Protein AF-A0A2K3JXU8-F1 (afdb_monomer)

Structure (mmCIF, N/CA/C/O backbone):
data_AF-A0A2K3JXU8-F1
#
_entry.id   AF-A0A2K3JXU8-F1
#
loop_
_atom_site.group_PDB
_atom_site.id
_atom_site.type_symbol
_atom_site.label_atom_id
_atom_site.label_alt_id
_atom_site.label_comp_id
_atom_site.label_asym_id
_atom_site.label_entity_id
_atom_site.label_seq_id
_atom_site.pdbx_PDB_ins_code
_atom_site.Cartn_x
_atom_site.Cartn_y
_atom_site.Cartn_z
_atom_site.occupancy
_atom_site.B_iso_or_equiv
_atom_site.auth_seq_id
_atom_site.auth_comp_id
_atom_site.auth_asym_id
_atom_site.auth_atom_id
_atom_site.pdbx_PDB_model_num
ATOM 1 N N . MET A 1 1 ? -10.829 7.866 -16.613 1.00 57.81 1 MET A N 1
ATOM 2 C CA . MET A 1 1 ? -10.690 6.817 -15.576 1.00 57.81 1 MET A CA 1
ATOM 3 C C . MET A 1 1 ? -9.271 6.879 -15.040 1.00 57.81 1 MET A C 1
ATOM 5 O O . MET A 1 1 ? -8.360 6.989 -15.854 1.00 57.81 1 MET A O 1
ATOM 9 N N . ASN A 1 2 ? -9.092 6.867 -13.718 1.00 87.44 2 ASN A N 1
ATOM 10 C CA . ASN A 1 2 ? -7.773 6.860 -13.080 1.00 87.44 2 ASN A CA 1
ATOM 11 C C . ASN A 1 2 ? -6.933 5.676 -13.632 1.00 87.44 2 ASN A C 1
ATOM 13 O O . ASN A 1 2 ? -7.476 4.566 -13.703 1.00 87.44 2 ASN A O 1
ATOM 17 N N . PRO A 1 3 ? -5.661 5.874 -14.050 1.00 92.75 3 PRO A N 1
ATOM 18 C CA . PRO A 1 3 ? -4.796 4.795 -14.534 1.00 92.75 3 PRO A CA 1
ATOM 19 C C . PRO A 1 3 ? -4.745 3.590 -13.588 1.00 92.75 3 PRO A C 1
ATOM 21 O O . PRO A 1 3 ? -4.862 2.456 -14.043 1.00 92.75 3 PRO A O 1
ATOM 24 N N . PHE A 1 4 ? -4.684 3.816 -12.276 1.00 93.75 4 PHE A N 1
ATOM 25 C CA . PHE A 1 4 ? -4.655 2.739 -11.286 1.00 93.75 4 PHE A CA 1
ATOM 26 C C . PHE A 1 4 ? -5.930 1.886 -11.316 1.00 93.75 4 PHE A C 1
ATOM 28 O O . PHE A 1 4 ? -5.869 0.663 -11.419 1.00 93.75 4 PHE A O 1
ATOM 35 N N . GLN A 1 5 ? -7.105 2.516 -11.364 1.00 93.06 5 GLN A N 1
ATOM 36 C CA . GLN A 1 5 ? -8.375 1.792 -11.505 1.00 93.06 5 GLN A CA 1
ATOM 37 C C . GLN A 1 5 ? -8.466 1.028 -12.836 1.00 93.06 5 GLN A C 1
ATOM 39 O O . GLN A 1 5 ? -9.063 -0.046 -12.898 1.00 93.06 5 GLN A O 1
ATOM 44 N N . ALA A 1 6 ? -7.904 1.577 -13.918 1.00 93.94 6 ALA A N 1
ATOM 45 C CA . ALA A 1 6 ? -7.849 0.902 -15.215 1.00 93.94 6 ALA A CA 1
ATOM 46 C C . ALA A 1 6 ? -6.955 -0.337 -15.194 1.00 93.94 6 ALA A C 1
ATOM 48 O O . ALA A 1 6 ? -7.330 -1.355 -15.775 1.00 93.94 6 ALA A O 1
ATOM 49 N N . MET A 1 7 ? -5.827 -0.261 -14.489 1.00 95.44 7 MET A N 1
ATOM 50 C CA . MET A 1 7 ? -4.961 -1.402 -14.225 1.00 95.44 7 MET A CA 1
ATOM 51 C C . MET A 1 7 ? -5.706 -2.481 -13.427 1.00 95.44 7 MET A C 1
ATOM 53 O O . MET A 1 7 ? -5.826 -3.607 -13.908 1.00 95.44 7 MET A O 1
ATOM 57 N N . MET A 1 8 ? -6.292 -2.125 -12.277 1.00 94.69 8 MET A N 1
ATOM 58 C CA . MET A 1 8 ? -6.988 -3.072 -11.392 1.00 94.69 8 MET A CA 1
ATOM 59 C C . MET A 1 8 ? -8.129 -3.815 -12.098 1.00 94.69 8 MET A C 1
ATOM 61 O O . MET A 1 8 ? -8.210 -5.038 -12.038 1.00 94.69 8 MET A O 1
ATOM 65 N N . LYS A 1 9 ? -8.971 -3.111 -12.871 1.00 92.38 9 LYS A N 1
ATOM 66 C CA . LYS A 1 9 ? -10.097 -3.739 -13.594 1.00 92.38 9 LYS A CA 1
ATOM 67 C C . LYS A 1 9 ? -9.679 -4.766 -14.651 1.00 92.38 9 LYS A C 1
ATOM 69 O O . LYS A 1 9 ? -10.523 -5.557 -15.078 1.00 92.38 9 LYS A O 1
ATOM 74 N N . GLY A 1 10 ? -8.442 -4.710 -15.144 1.00 93.38 10 GLY A N 1
ATOM 75 C CA . GLY A 1 10 ? -7.928 -5.677 -16.114 1.00 93.38 10 GLY A CA 1
ATOM 76 C C . GLY A 1 10 ? -6.991 -6.728 -15.520 1.00 93.38 10 GLY A C 1
ATOM 77 O O . GLY A 1 10 ? -6.706 -7.700 -16.214 1.00 93.38 10 GLY A O 1
ATOM 78 N N . MET A 1 11 ? -6.557 -6.575 -14.263 1.00 90.00 11 MET A N 1
ATOM 79 C CA . MET A 1 11 ? -5.633 -7.498 -13.593 1.00 90.00 11 MET A CA 1
ATOM 80 C C . MET A 1 11 ? -6.189 -8.924 -13.502 1.00 90.00 11 MET A C 1
ATOM 82 O O . MET A 1 11 ? -5.488 -9.867 -13.846 1.00 90.00 11 MET A O 1
ATOM 86 N N . LEU A 1 12 ? -7.461 -9.071 -13.115 1.00 88.06 12 LEU A N 1
ATOM 87 C CA . LEU A 1 12 ? -8.161 -10.363 -13.032 1.00 88.06 12 LEU A CA 1
ATOM 88 C C . LEU A 1 12 ? -9.092 -10.612 -14.232 1.00 88.06 12 LEU A C 1
ATOM 90 O O . LEU A 1 12 ? -10.062 -11.361 -14.142 1.00 88.06 12 LEU A O 1
ATOM 94 N N . SER A 1 13 ? -8.854 -9.931 -15.356 1.00 93.94 13 SER A N 1
ATOM 95 C CA . SER A 1 13 ? -9.657 -10.127 -16.567 1.00 93.94 13 SER A CA 1
ATOM 96 C C . SER A 1 13 ? -9.098 -11.243 -17.446 1.00 93.94 13 SER A C 1
ATOM 98 O O . SER A 1 13 ? -7.931 -11.608 -17.332 1.00 93.94 13 SER A O 1
ATOM 100 N N . VAL A 1 14 ? -9.925 -11.759 -18.361 1.00 94.31 14 VAL A N 1
ATOM 101 C CA . VAL A 1 14 ? -9.479 -12.741 -19.359 1.00 94.31 14 VAL A CA 1
ATOM 102 C C . VAL A 1 14 ? -8.297 -12.151 -20.150 1.00 94.31 14 VAL A C 1
ATOM 104 O O . VAL A 1 14 ? -8.439 -11.038 -20.674 1.00 94.31 14 VAL A O 1
ATOM 107 N N . PRO A 1 15 ? -7.152 -12.855 -20.257 1.00 93.56 15 PRO A N 1
ATOM 108 C CA . PRO A 1 15 ? -5.898 -12.308 -20.782 1.00 93.56 15 PRO A CA 1
ATOM 109 C C . PRO A 1 15 ? -5.879 -12.222 -22.319 1.00 93.56 15 PRO A C 1
ATOM 111 O O . PRO A 1 15 ? -5.011 -12.772 -22.989 1.00 93.56 15 PRO A O 1
ATOM 114 N N . ILE A 1 16 ? -6.858 -11.526 -22.902 1.00 95.44 16 ILE A N 1
ATOM 115 C CA . ILE A 1 16 ? -6.989 -11.328 -24.350 1.00 95.44 16 ILE A CA 1
ATOM 116 C C . ILE A 1 16 ? -6.540 -9.909 -24.699 1.00 95.44 16 ILE A C 1
ATOM 118 O O . ILE A 1 16 ? -7.224 -8.923 -24.400 1.00 95.44 16 ILE A O 1
ATOM 122 N N . ASN A 1 17 ? -5.389 -9.795 -25.363 1.00 95.44 17 ASN A N 1
ATOM 123 C CA . ASN A 1 17 ? -4.782 -8.520 -25.748 1.00 95.44 17 ASN A CA 1
ATOM 124 C C . ASN A 1 17 ? -5.259 -8.022 -27.123 1.00 95.44 17 ASN A C 1
ATOM 126 O O . ASN A 1 17 ? -4.473 -7.896 -28.057 1.00 95.44 17 ASN A O 1
ATOM 130 N N . ILE A 1 18 ? -6.550 -7.720 -27.244 1.00 95.62 18 ILE A N 1
ATOM 131 C CA . ILE A 1 18 ? -7.115 -7.061 -28.431 1.00 95.62 18 ILE A CA 1
ATOM 132 C C . ILE A 1 18 ? -7.626 -5.665 -28.062 1.00 95.62 18 ILE A C 1
ATOM 134 O O . ILE A 1 18 ? -7.937 -5.413 -26.890 1.00 95.62 18 ILE A O 1
ATOM 138 N N . PRO A 1 19 ? -7.716 -4.732 -29.028 1.00 91.25 19 PRO A N 1
ATOM 139 C CA . PRO A 1 19 ? -8.308 -3.425 -28.785 1.00 91.25 19 PRO A CA 1
ATOM 140 C C . PRO A 1 19 ? -9.658 -3.559 -28.063 1.00 91.25 19 PRO A C 1
ATOM 142 O O . PRO A 1 19 ? -10.418 -4.490 -28.308 1.00 91.25 19 PRO A O 1
ATOM 145 N N . PHE A 1 20 ? -9.943 -2.634 -27.144 1.00 89.94 20 PHE A N 1
ATOM 146 C CA . PHE A 1 20 ? -11.190 -2.562 -26.362 1.00 89.94 20 PHE A CA 1
ATOM 147 C C . PHE A 1 20 ? -11.380 -3.588 -25.225 1.00 89.94 20 PHE A C 1
ATOM 149 O O . PHE A 1 20 ? -12.326 -3.425 -24.444 1.00 89.94 20 PHE A O 1
ATOM 156 N N . THR A 1 21 ? -10.497 -4.574 -25.026 1.00 95.06 21 THR A N 1
ATOM 157 C CA . THR A 1 21 ? -10.595 -5.447 -23.838 1.00 95.06 21 THR A CA 1
ATOM 158 C C . THR A 1 21 ? -10.156 -4.738 -22.561 1.00 95.06 21 THR A C 1
ATOM 160 O O . THR A 1 21 ? -9.430 -3.738 -22.574 1.00 95.06 21 THR A O 1
ATOM 163 N N . ARG A 1 22 ? -10.613 -5.257 -21.411 1.00 94.38 22 ARG A N 1
ATOM 164 C CA . ARG A 1 22 ? -10.130 -4.804 -20.097 1.00 94.38 22 ARG A CA 1
ATOM 165 C C . ARG A 1 22 ? -8.630 -5.066 -19.950 1.00 94.38 22 ARG A C 1
ATOM 167 O O . ARG A 1 22 ? -7.937 -4.162 -19.500 1.00 94.38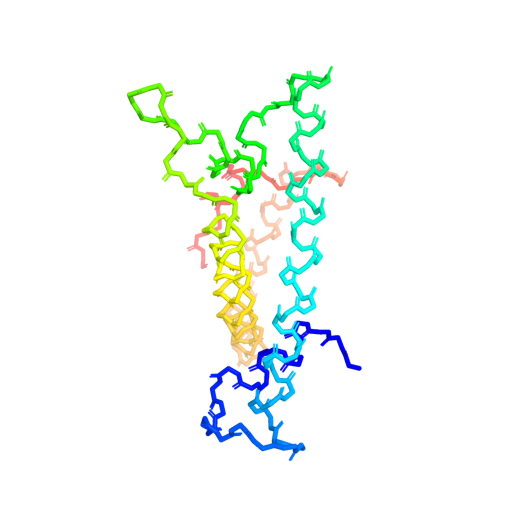 22 ARG A O 1
ATOM 174 N N . TYR A 1 23 ? -8.148 -6.211 -20.433 1.00 96.25 23 TYR A N 1
ATOM 175 C CA . TYR A 1 23 ? -6.733 -6.576 -20.424 1.00 96.25 23 TYR A CA 1
ATOM 176 C C . TYR A 1 23 ? -5.857 -5.626 -21.263 1.00 96.25 23 TYR A C 1
ATOM 178 O O . TYR A 1 23 ? -4.859 -5.107 -20.776 1.00 96.25 23 TYR A O 1
ATOM 186 N N . ASN A 1 24 ? -6.249 -5.277 -22.497 1.00 96.25 24 ASN A N 1
ATOM 187 C CA . ASN A 1 24 ? -5.478 -4.309 -23.292 1.00 96.25 24 ASN A CA 1
ATOM 188 C C . ASN A 1 24 ? -5.428 -2.923 -22.626 1.00 96.25 24 ASN A C 1
ATOM 190 O O . ASN A 1 24 ? -4.392 -2.253 -22.624 1.00 96.25 24 ASN A O 1
ATOM 194 N N . ARG A 1 25 ? -6.551 -2.482 -22.043 1.00 95.31 25 ARG A N 1
ATOM 195 C CA . ARG A 1 25 ? -6.608 -1.213 -21.307 1.00 95.31 25 ARG A CA 1
ATOM 196 C C . ARG A 1 25 ? -5.752 -1.237 -20.043 1.00 95.31 25 ARG A C 1
ATOM 198 O O . ARG A 1 25 ? -5.117 -0.220 -19.769 1.00 95.31 25 ARG A O 1
ATOM 205 N N . SER A 1 26 ? -5.714 -2.347 -19.302 1.00 96.06 26 SER A N 1
ATOM 206 C CA . SER A 1 26 ? -4.870 -2.451 -18.109 1.00 96.06 26 SER A CA 1
ATOM 207 C C . SER A 1 26 ? -3.397 -2.418 -18.468 1.00 96.06 26 SER A C 1
ATOM 209 O O . SER A 1 26 ? -2.685 -1.652 -17.840 1.00 96.06 26 SER A O 1
ATOM 211 N N . LEU A 1 27 ? -2.949 -3.107 -19.524 1.00 96.00 27 LEU A N 1
ATOM 212 C CA . LEU A 1 27 ? -1.550 -3.038 -19.971 1.00 96.00 27 LEU A CA 1
ATOM 213 C C . LEU A 1 27 ? -1.110 -1.599 -20.288 1.00 96.00 27 LEU A C 1
ATOM 215 O O . LEU A 1 27 ? -0.063 -1.142 -19.829 1.00 96.00 27 LEU A O 1
ATOM 219 N N . LYS A 1 28 ? -1.943 -0.841 -21.015 1.00 96.00 28 LYS A N 1
ATOM 220 C CA . LYS A 1 28 ? -1.681 0.583 -21.298 1.00 96.00 28 LYS A CA 1
ATOM 221 C C . LYS A 1 28 ? -1.655 1.431 -20.026 1.00 96.00 28 LYS A C 1
ATOM 223 O O . LYS A 1 28 ? -0.892 2.390 -19.943 1.00 96.00 28 LYS A O 1
ATOM 228 N N . ALA A 1 29 ? -2.503 1.114 -19.053 1.00 96.56 29 ALA A N 1
ATOM 229 C CA . ALA A 1 29 ? -2.542 1.818 -17.780 1.00 96.56 29 ALA A CA 1
ATOM 230 C C . ALA A 1 29 ? -1.331 1.486 -16.895 1.00 96.56 29 ALA A C 1
ATOM 232 O O . ALA A 1 29 ? -0.748 2.399 -16.319 1.00 96.56 29 ALA A O 1
ATOM 233 N N . THR A 1 30 ? -0.903 0.222 -16.858 1.00 96.06 30 THR A N 1
ATOM 234 C CA . THR A 1 30 ? 0.320 -0.228 -16.184 1.00 96.06 30 THR A CA 1
ATOM 235 C C . THR A 1 30 ? 1.535 0.509 -16.728 1.00 96.06 30 THR A C 1
ATOM 237 O O . THR A 1 30 ? 2.292 1.058 -15.938 1.00 96.06 30 THR A O 1
ATOM 240 N N . ALA A 1 31 ? 1.673 0.632 -18.053 1.00 96.62 31 ALA A N 1
ATOM 241 C CA . ALA A 1 31 ? 2.772 1.391 -18.653 1.00 96.62 31 ALA A CA 1
ATOM 242 C C . ALA A 1 31 ? 2.788 2.865 -18.197 1.00 96.62 31 ALA A C 1
ATOM 244 O O . ALA A 1 31 ? 3.841 3.413 -17.883 1.00 96.62 31 ALA A O 1
ATOM 245 N N . LYS A 1 32 ? 1.614 3.507 -18.093 1.00 96.94 32 LYS A N 1
ATOM 246 C CA . LYS A 1 32 ? 1.509 4.880 -17.567 1.00 96.94 32 LYS A CA 1
ATOM 247 C C . LYS A 1 32 ? 1.932 4.971 -16.099 1.00 96.94 32 LYS A C 1
ATOM 249 O O . LYS A 1 32 ? 2.687 5.870 -15.753 1.00 96.94 32 LYS A O 1
ATOM 254 N N . ILE A 1 33 ? 1.478 4.042 -15.258 1.00 96.81 33 ILE A N 1
ATOM 255 C CA . ILE A 1 33 ? 1.835 3.995 -13.830 1.00 96.81 33 ILE A CA 1
ATOM 256 C C . ILE A 1 33 ? 3.338 3.765 -13.656 1.00 96.81 33 ILE A C 1
ATOM 258 O O . ILE A 1 33 ? 3.964 4.432 -12.841 1.00 96.81 33 ILE A O 1
ATOM 262 N N . GLN A 1 34 ? 3.930 2.866 -14.444 1.00 96.94 34 GLN A N 1
ATOM 263 C CA . GLN A 1 34 ? 5.368 2.600 -14.413 1.00 96.94 34 GLN A CA 1
ATOM 264 C C . GLN A 1 34 ? 6.185 3.842 -14.781 1.00 96.94 34 GLN A C 1
ATOM 266 O O . GLN A 1 34 ? 7.183 4.114 -14.122 1.00 96.94 34 GLN A O 1
ATOM 271 N N . ASN A 1 35 ? 5.745 4.629 -15.768 1.00 97.12 35 ASN A N 1
ATOM 272 C CA . ASN A 1 35 ? 6.405 5.892 -16.111 1.00 97.12 35 ASN A CA 1
ATOM 273 C C . ASN A 1 35 ? 6.312 6.918 -14.973 1.00 97.12 35 ASN A C 1
ATOM 275 O O . ASN A 1 35 ? 7.321 7.517 -14.619 1.00 97.12 35 ASN A O 1
ATOM 279 N N . MET A 1 36 ? 5.140 7.061 -14.344 1.00 96.31 36 MET A N 1
ATOM 280 C CA . MET A 1 36 ? 4.975 7.949 -13.183 1.00 96.31 36 MET A CA 1
ATOM 281 C C . MET A 1 36 ? 5.867 7.519 -12.010 1.00 96.31 36 MET A C 1
ATOM 283 O O . MET A 1 36 ? 6.525 8.343 -11.385 1.00 96.31 36 MET A O 1
ATOM 287 N N . LEU A 1 37 ? 5.931 6.216 -11.718 1.00 96.62 37 LEU A N 1
ATOM 288 C CA . LEU A 1 37 ? 6.806 5.689 -10.670 1.00 96.62 37 LEU A CA 1
ATOM 289 C C . LE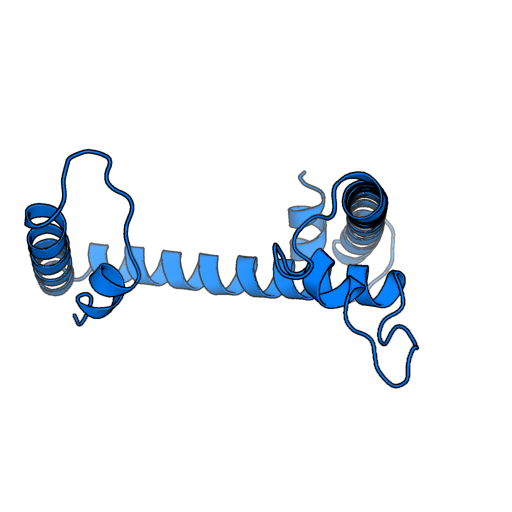U A 1 37 ? 8.283 5.880 -11.008 1.00 96.62 37 LEU A C 1
ATOM 291 O O . LEU A 1 37 ? 9.068 6.161 -10.110 1.00 96.62 37 LEU A O 1
ATOM 295 N N . LYS A 1 38 ? 8.666 5.775 -12.282 1.00 96.81 38 LYS A N 1
ATOM 296 C CA . LYS A 1 38 ? 10.033 6.059 -12.723 1.00 96.81 38 LYS A CA 1
ATOM 297 C C . LYS A 1 38 ? 10.433 7.504 -12.421 1.00 96.81 38 LYS A C 1
ATOM 299 O O . LYS A 1 38 ? 11.525 7.734 -11.912 1.00 96.81 38 LYS A O 1
ATOM 304 N N . GLU A 1 39 ? 9.546 8.461 -12.688 1.00 96.69 39 GLU A N 1
ATOM 305 C CA . GLU A 1 39 ? 9.766 9.872 -12.347 1.00 96.69 39 GLU A CA 1
ATOM 306 C C . GLU A 1 39 ? 9.929 10.064 -10.832 1.00 96.69 39 GLU A C 1
ATOM 308 O O . GLU A 1 39 ? 10.869 10.728 -10.401 1.00 96.69 39 GLU A O 1
ATOM 313 N N . ILE A 1 40 ? 9.089 9.411 -10.020 1.00 94.94 40 ILE A N 1
ATOM 314 C CA . ILE A 1 40 ? 9.173 9.460 -8.550 1.00 94.94 40 ILE A CA 1
ATOM 315 C C . ILE A 1 40 ? 10.488 8.854 -8.042 1.00 94.94 40 ILE A C 1
ATOM 317 O O . ILE A 1 40 ? 11.150 9.437 -7.186 1.00 94.94 40 ILE A O 1
ATOM 321 N N . VAL A 1 41 ? 10.889 7.693 -8.568 1.00 93.94 41 VAL A N 1
ATOM 322 C CA . VAL A 1 41 ? 12.163 7.046 -8.216 1.00 93.94 41 VAL A CA 1
ATOM 323 C C . VAL A 1 41 ? 13.331 7.972 -8.547 1.00 93.94 41 VAL A C 1
ATOM 325 O O . VAL A 1 41 ? 14.231 8.135 -7.728 1.00 93.94 41 VAL A O 1
ATOM 328 N N . HIS A 1 42 ? 13.310 8.615 -9.716 1.00 93.94 42 HIS A N 1
ATOM 329 C CA . HIS A 1 42 ? 14.353 9.556 -10.110 1.00 93.94 42 HIS A CA 1
ATOM 330 C C . HIS A 1 42 ? 14.412 10.785 -9.192 1.00 93.94 42 HIS A C 1
ATOM 332 O O . HIS A 1 42 ? 15.493 11.147 -8.734 1.00 93.94 42 HIS A O 1
ATOM 338 N N . GLN A 1 43 ? 13.265 11.390 -8.871 1.00 91.94 43 GLN A N 1
ATOM 339 C CA . GLN A 1 43 ? 13.190 12.522 -7.940 1.00 91.94 43 GLN A CA 1
ATOM 340 C C . GLN A 1 43 ? 13.775 12.160 -6.571 1.00 91.94 43 GLN A C 1
ATOM 342 O O . GLN A 1 43 ? 14.628 12.881 -6.059 1.00 91.94 43 GLN A O 1
ATOM 347 N N . LYS A 1 44 ? 13.404 10.995 -6.028 1.00 90.06 44 LYS A N 1
ATOM 348 C CA . LYS A 1 44 ? 13.912 10.512 -4.737 1.00 90.06 44 LYS A CA 1
ATOM 349 C C . LYS A 1 44 ? 15.423 10.296 -4.726 1.00 90.06 44 LYS A C 1
ATOM 351 O O . LYS A 1 44 ? 16.066 10.649 -3.742 1.00 90.06 44 LYS A O 1
ATOM 356 N N . LYS A 1 45 ? 15.995 9.771 -5.815 1.00 87.25 45 LYS A N 1
ATOM 357 C CA . LYS A 1 45 ? 17.455 9.630 -5.968 1.00 87.25 45 LYS A CA 1
ATOM 358 C C . LYS A 1 45 ? 18.152 10.990 -5.884 1.00 87.25 45 LYS A C 1
ATOM 360 O O . LYS A 1 45 ? 19.064 11.169 -5.085 1.00 87.25 45 LYS A O 1
ATOM 365 N N . VAL A 1 46 ? 17.666 11.970 -6.648 1.00 89.88 46 VAL A N 1
ATOM 366 C CA . VAL A 1 46 ? 18.233 13.329 -6.670 1.00 89.88 46 VAL A CA 1
ATOM 367 C C . VAL A 1 46 ? 18.106 14.021 -5.307 1.00 89.88 46 VAL A C 1
ATOM 369 O O . VAL A 1 46 ? 19.020 14.722 -4.879 1.00 89.88 46 VAL A O 1
ATOM 372 N N . GLU A 1 47 ? 16.980 13.847 -4.615 1.00 86.88 47 GLU A N 1
ATOM 373 C CA . GLU A 1 47 ? 16.769 14.404 -3.275 1.00 86.88 47 GLU A CA 1
ATOM 374 C C . GLU A 1 47 ? 17.696 13.774 -2.231 1.00 86.88 47 GLU A C 1
ATOM 376 O O . GLU A 1 47 ? 18.236 14.492 -1.389 1.00 86.88 47 GLU A O 1
ATOM 381 N N . GLN A 1 48 ? 17.925 12.461 -2.300 1.00 83.62 48 GLN A N 1
ATOM 382 C CA . GLN A 1 48 ? 18.861 11.761 -1.417 1.00 83.62 48 GLN A CA 1
ATOM 383 C C . GLN A 1 48 ? 20.298 12.251 -1.604 1.00 83.62 48 GLN A C 1
ATOM 385 O O . GLN A 1 48 ? 20.952 12.574 -0.613 1.00 83.62 48 GLN A O 1
ATOM 390 N N . GLU A 1 49 ? 20.756 12.385 -2.852 1.00 83.50 49 GLU A N 1
ATOM 391 C CA . GLU A 1 49 ? 22.096 12.897 -3.175 1.00 83.50 49 GLU A CA 1
ATOM 392 C C . GLU A 1 49 ? 22.315 14.333 -2.678 1.00 83.50 49 GLU A C 1
ATOM 394 O O . GLU A 1 49 ? 23.407 14.674 -2.226 1.00 83.50 49 GLU A O 1
ATOM 399 N N . LYS A 1 50 ? 21.284 15.186 -2.751 1.00 84.19 50 LYS A N 1
ATOM 400 C CA . LYS A 1 50 ? 21.390 16.609 -2.388 1.00 84.19 50 LYS A CA 1
ATOM 401 C C . LYS A 1 50 ? 21.211 16.886 -0.900 1.00 84.19 50 LYS A C 1
ATOM 403 O O . LYS A 1 50 ? 21.899 17.748 -0.362 1.00 84.19 50 LYS A O 1
ATOM 408 N N . ASN A 1 51 ? 20.266 16.204 -0.257 1.00 79.19 51 ASN A N 1
ATOM 409 C CA . ASN A 1 51 ? 19.766 16.593 1.063 1.00 79.19 51 ASN A CA 1
ATOM 410 C C . ASN A 1 51 ? 20.050 15.554 2.157 1.00 79.19 51 ASN A C 1
ATOM 412 O O . ASN A 1 51 ? 19.642 15.769 3.296 1.00 79.19 51 ASN A O 1
ATOM 416 N N . GLY A 1 52 ? 20.708 14.428 1.841 1.00 71.94 52 GLY A N 1
ATOM 417 C CA . GLY A 1 52 ? 20.992 13.379 2.826 1.00 71.94 52 GLY A CA 1
ATOM 418 C C . GLY A 1 52 ? 19.718 12.793 3.444 1.00 71.94 52 GLY A C 1
ATOM 419 O O . GLY A 1 52 ? 19.643 12.589 4.656 1.00 71.94 52 GLY A O 1
ATOM 420 N N . VAL A 1 53 ? 18.683 12.589 2.623 1.00 73.75 53 VAL A N 1
ATOM 421 C CA . VAL A 1 53 ? 17.370 12.097 3.069 1.00 73.75 53 VAL A CA 1
ATOM 422 C C . VAL A 1 53 ? 17.501 10.708 3.704 1.00 73.75 53 VAL A C 1
ATOM 424 O O . VAL A 1 53 ? 18.284 9.877 3.247 1.00 73.75 53 VAL A O 1
ATOM 427 N N . ASN A 1 54 ? 16.702 10.442 4.745 1.00 78.25 54 ASN A N 1
ATOM 428 C CA . ASN A 1 54 ? 16.684 9.153 5.435 1.00 78.25 54 ASN A CA 1
ATOM 429 C C . ASN A 1 54 ? 16.446 7.999 4.431 1.00 78.25 54 ASN A C 1
ATOM 431 O O . ASN A 1 54 ? 15.382 7.951 3.805 1.00 78.25 54 ASN A O 1
ATOM 435 N N . PRO A 1 55 ? 17.372 7.025 4.322 1.00 77.19 55 PRO A N 1
ATOM 436 C CA . PRO A 1 55 ? 17.268 5.921 3.366 1.00 77.19 55 PRO A CA 1
ATOM 437 C C . PRO A 1 55 ? 16.071 4.994 3.632 1.00 77.19 55 PRO A C 1
ATOM 439 O O . PRO A 1 55 ? 15.739 4.167 2.788 1.00 77.19 55 PRO A O 1
ATOM 442 N N . ARG A 1 56 ? 15.403 5.130 4.786 1.00 81.62 56 ARG A N 1
ATOM 443 C CA . ARG A 1 56 ? 14.242 4.332 5.204 1.00 81.62 56 ARG A CA 1
ATOM 444 C C . ARG A 1 56 ? 12.954 5.141 5.384 1.00 81.62 56 ARG A C 1
ATOM 446 O O . ARG A 1 56 ? 12.084 4.749 6.155 1.00 81.62 56 ARG A O 1
ATOM 453 N N . GLN A 1 57 ? 12.826 6.277 4.698 1.00 87.44 57 GLN A N 1
ATOM 454 C CA . GLN A 1 57 ? 11.630 7.123 4.793 1.00 87.44 57 GLN A CA 1
ATOM 455 C C . GLN A 1 57 ? 10.373 6.472 4.188 1.00 87.44 57 GLN A C 1
ATOM 457 O O . GLN A 1 57 ? 9.270 6.663 4.694 1.00 87.44 57 GLN A O 1
ATOM 462 N N . ASP A 1 58 ? 10.530 5.714 3.104 1.00 91.94 58 ASP A N 1
ATOM 463 C CA . ASP A 1 58 ? 9.443 5.022 2.412 1.00 91.94 58 ASP A CA 1
ATOM 464 C C . ASP A 1 58 ? 9.963 3.787 1.670 1.00 91.94 58 ASP A C 1
ATOM 466 O O . ASP A 1 58 ? 11.170 3.565 1.575 1.00 91.94 58 ASP A O 1
ATOM 470 N N . LEU A 1 59 ? 9.042 2.993 1.115 1.00 93.44 59 LEU A N 1
ATOM 471 C CA . LEU A 1 59 ? 9.366 1.762 0.398 1.00 93.44 59 LEU A CA 1
ATOM 472 C C . LEU A 1 59 ? 10.371 1.979 -0.743 1.00 93.44 59 LEU A C 1
ATOM 474 O O . LEU A 1 59 ? 11.316 1.208 -0.853 1.00 93.44 59 LEU A O 1
ATOM 478 N N . ILE A 1 60 ? 10.189 2.998 -1.590 1.00 93.94 60 ILE A N 1
ATOM 479 C CA . ILE A 1 60 ? 11.081 3.228 -2.739 1.00 93.94 60 ILE A CA 1
ATOM 480 C C . ILE A 1 60 ? 12.490 3.555 -2.243 1.00 93.94 60 ILE A C 1
ATOM 482 O O . ILE A 1 60 ? 13.460 3.009 -2.764 1.00 93.94 60 ILE A O 1
ATOM 486 N N . SER A 1 61 ? 12.593 4.393 -1.212 1.00 91.94 61 SER A N 1
ATOM 487 C CA . SER A 1 61 ? 13.858 4.725 -0.557 1.00 91.94 61 SER A CA 1
ATOM 488 C C . SER A 1 61 ? 14.519 3.478 0.035 1.00 91.94 61 SER A C 1
ATOM 490 O O . SER A 1 61 ? 15.697 3.244 -0.232 1.00 91.94 61 SER A O 1
ATOM 492 N N . CYS A 1 62 ? 13.761 2.636 0.748 1.00 92.00 62 CYS A N 1
ATOM 493 C CA . CYS A 1 62 ? 14.263 1.382 1.313 1.00 92.00 62 CYS A CA 1
ATOM 494 C C . CYS A 1 62 ? 14.809 0.447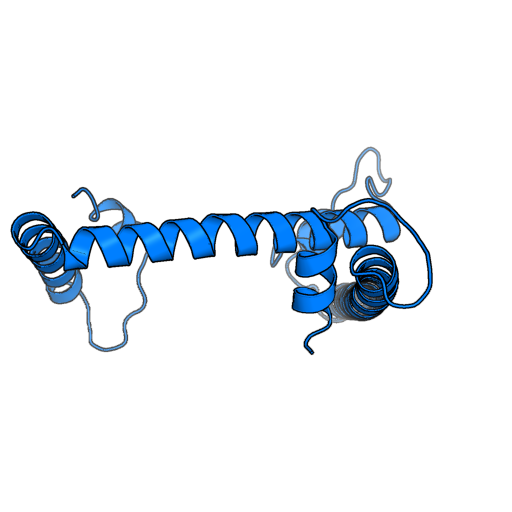 0.227 1.00 92.00 62 CYS A C 1
ATOM 496 O O . CYS A 1 62 ? 15.920 -0.057 0.354 1.00 92.00 62 CYS A O 1
ATOM 498 N N . LEU A 1 63 ? 14.038 0.228 -0.844 1.00 92.81 63 LEU A N 1
ATOM 499 C CA . LEU A 1 63 ? 14.427 -0.662 -1.940 1.00 92.81 63 LEU A CA 1
ATOM 500 C C . LEU A 1 63 ? 15.633 -0.119 -2.717 1.00 92.81 63 LEU A C 1
ATOM 502 O O . LEU A 1 63 ? 16.488 -0.891 -3.137 1.00 92.81 63 LEU A O 1
ATOM 506 N N . HIS A 1 64 ? 15.719 1.200 -2.901 1.00 89.88 64 HIS A N 1
ATOM 507 C CA . HIS A 1 64 ? 16.840 1.829 -3.596 1.00 89.88 64 HIS A CA 1
ATOM 508 C C . HIS A 1 64 ? 18.156 1.707 -2.821 1.00 89.88 64 HIS A C 1
ATOM 510 O O . HIS A 1 64 ? 19.190 1.425 -3.426 1.00 89.88 64 HIS A O 1
ATOM 516 N N . ASN A 1 65 ? 18.103 1.882 -1.498 1.00 89.00 65 ASN A N 1
ATOM 517 C CA . ASN A 1 65 ? 19.264 1.829 -0.608 1.00 89.00 65 ASN A CA 1
ATOM 518 C C . ASN A 1 65 ? 19.637 0.401 -0.172 1.00 89.00 65 ASN A C 1
ATOM 520 O O . ASN A 1 65 ? 20.504 0.223 0.682 1.00 89.00 65 ASN A O 1
ATOM 524 N N . MET A 1 66 ? 18.990 -0.623 -0.735 1.00 89.12 66 MET A N 1
ATOM 525 C CA . MET A 1 66 ? 19.330 -2.014 -0.467 1.00 89.12 66 MET A CA 1
ATOM 526 C C . MET A 1 66 ? 20.602 -2.392 -1.239 1.00 89.12 66 MET A C 1
ATOM 528 O O . MET A 1 66 ? 20.594 -2.503 -2.469 1.00 89.12 66 MET A O 1
ATOM 532 N N . VAL A 1 67 ? 21.699 -2.557 -0.499 1.00 86.69 67 VAL A N 1
ATOM 533 C CA . VAL A 1 67 ? 23.041 -2.860 -1.015 1.00 86.69 67 VAL A CA 1
ATOM 534 C C . VAL A 1 67 ? 23.561 -4.132 -0.349 1.00 86.69 67 VAL A C 1
ATOM 536 O O . VAL A 1 67 ? 23.429 -4.292 0.863 1.00 86.69 67 VAL A O 1
ATOM 539 N N . GLU A 1 68 ? 24.156 -5.018 -1.143 1.00 89.44 68 GLU A N 1
ATOM 540 C CA . GLU A 1 68 ? 24.825 -6.249 -0.713 1.00 89.44 68 GLU A CA 1
ATOM 541 C C . GLU A 1 68 ? 26.163 -6.345 -1.458 1.00 89.44 68 GLU A C 1
ATOM 543 O O . GLU A 1 68 ? 26.211 -6.104 -2.665 1.00 89.44 68 GLU A O 1
ATOM 548 N N . ASP A 1 69 ? 27.260 -6.620 -0.746 1.00 89.31 69 ASP A N 1
ATOM 549 C CA . ASP A 1 69 ? 28.628 -6.654 -1.297 1.00 89.31 69 ASP A CA 1
ATOM 550 C C . ASP A 1 69 ? 28.988 -5.427 -2.166 1.00 89.31 69 ASP A C 1
ATOM 552 O O . ASP A 1 69 ? 29.469 -5.556 -3.296 1.00 89.31 69 ASP A O 1
ATOM 556 N N . ASP A 1 70 ? 28.698 -4.224 -1.654 1.00 81.69 70 ASP A N 1
ATOM 557 C CA . ASP A 1 70 ? 28.880 -2.927 -2.333 1.00 81.69 70 ASP A CA 1
ATOM 558 C C . ASP A 1 70 ? 28.146 -2.792 -3.684 1.00 81.69 70 ASP A C 1
ATOM 560 O O . ASP A 1 70 ? 28.438 -1.903 -4.490 1.00 81.69 70 ASP A O 1
ATOM 564 N N . LYS A 1 71 ? 27.154 -3.653 -3.946 1.00 84.38 71 LYS A N 1
ATOM 565 C CA . LYS A 1 71 ? 26.327 -3.629 -5.155 1.00 84.38 71 LYS A CA 1
ATOM 566 C C . LYS A 1 71 ? 24.865 -3.412 -4.816 1.00 84.38 71 LYS A C 1
ATOM 568 O O . LY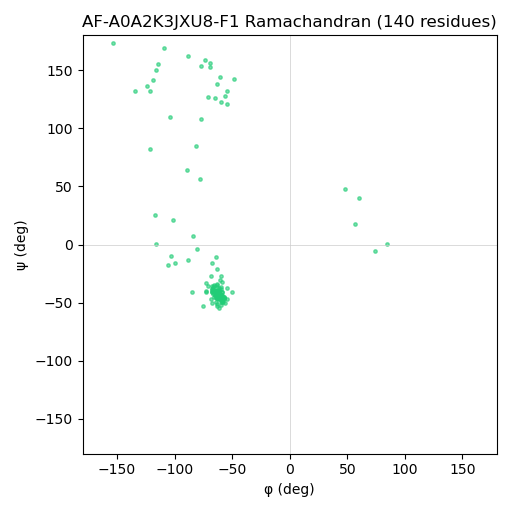S A 1 71 ? 24.327 -3.951 -3.854 1.00 84.38 71 LYS A O 1
ATOM 573 N N . GLN A 1 72 ? 24.198 -2.629 -5.655 1.00 85.44 72 GLN A N 1
ATOM 574 C CA . GLN A 1 72 ? 22.760 -2.443 -5.546 1.00 85.44 72 GLN A CA 1
ATOM 575 C C . GLN A 1 72 ? 22.038 -3.768 -5.817 1.00 85.44 72 GLN A C 1
ATOM 577 O O . GLN A 1 72 ? 22.239 -4.380 -6.865 1.00 85.44 72 GLN A O 1
ATOM 582 N N . VAL A 1 73 ? 21.183 -4.179 -4.878 1.00 91.38 73 VAL A N 1
ATOM 583 C CA . VAL A 1 73 ? 20.475 -5.469 -4.935 1.00 91.38 73 VAL A CA 1
ATOM 584 C C . VAL A 1 73 ? 19.368 -5.461 -5.9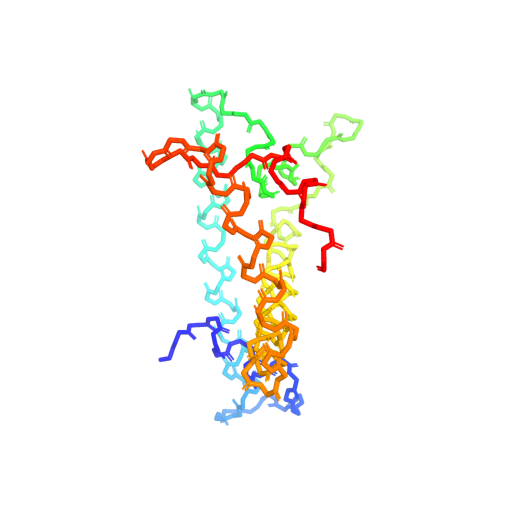89 1.00 91.38 73 VAL A C 1
ATOM 586 O O . VAL A 1 73 ? 19.098 -6.482 -6.614 1.00 91.38 73 VAL A O 1
ATOM 589 N N . LEU A 1 74 ? 18.725 -4.309 -6.200 1.00 93.75 74 LEU A N 1
ATOM 590 C CA . LEU A 1 74 ? 17.554 -4.179 -7.066 1.00 93.75 74 LEU A CA 1
ATOM 591 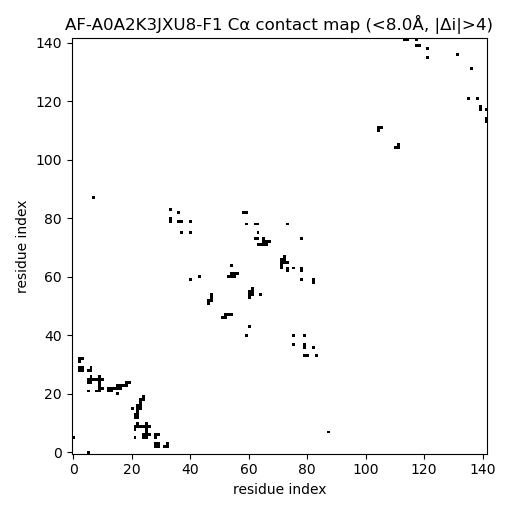C C . LEU A 1 74 ? 17.779 -3.173 -8.189 1.00 93.75 74 LEU A C 1
ATOM 593 O O . LEU A 1 74 ? 18.164 -2.024 -7.972 1.00 93.75 74 LEU A O 1
ATOM 597 N N . THR A 1 75 ? 17.427 -3.575 -9.405 1.00 94.38 75 THR A N 1
ATOM 598 C CA . THR A 1 75 ? 17.360 -2.665 -10.546 1.00 94.38 75 THR A CA 1
ATOM 599 C C . THR A 1 75 ? 16.203 -1.676 -10.390 1.00 94.38 75 THR A C 1
ATOM 601 O O . THR A 1 75 ? 15.183 -1.956 -9.760 1.00 94.38 75 THR A O 1
ATOM 604 N N . GLU A 1 76 ? 16.290 -0.521 -11.055 1.00 93.94 76 GLU A N 1
ATOM 605 C CA . GLU A 1 76 ? 15.191 0.459 -11.077 1.00 93.94 76 GLU A CA 1
ATOM 606 C C . GLU A 1 76 ? 13.860 -0.157 -11.545 1.00 93.94 76 GLU A C 1
ATOM 608 O O . GLU A 1 76 ? 12.798 0.149 -11.003 1.00 93.94 76 GLU A O 1
ATOM 613 N N . LYS A 1 77 ? 13.915 -1.078 -12.514 1.00 95.38 77 LYS A N 1
ATOM 614 C CA . LYS A 1 77 ? 12.738 -1.802 -13.003 1.00 95.38 77 LYS A CA 1
ATOM 615 C C . LYS A 1 77 ? 12.113 -2.670 -11.909 1.00 95.38 77 LYS A C 1
ATOM 617 O O . LYS A 1 77 ? 10.891 -2.687 -11.778 1.00 95.38 77 LYS A O 1
ATOM 622 N N . GLU A 1 78 ? 12.928 -3.372 -11.126 1.00 96.38 78 GLU A N 1
ATOM 623 C CA . GLU A 1 78 ? 12.452 -4.186 -10.003 1.00 96.38 78 GLU A CA 1
ATOM 624 C C . GLU A 1 78 ? 11.880 -3.323 -8.882 1.00 96.38 78 GLU A C 1
ATOM 626 O O . GLU A 1 78 ? 10.836 -3.675 -8.338 1.00 96.38 78 GLU A O 1
ATOM 631 N N . ILE A 1 79 ? 12.480 -2.166 -8.587 1.00 96.19 79 ILE A N 1
ATOM 632 C CA . ILE A 1 79 ? 11.934 -1.201 -7.620 1.00 96.19 79 ILE A CA 1
ATOM 633 C C . ILE A 1 79 ? 10.535 -0.743 -8.057 1.00 96.19 79 ILE A C 1
ATOM 635 O O . ILE A 1 79 ? 9.590 -0.798 -7.271 1.00 96.19 79 ILE A O 1
ATOM 639 N N . ILE A 1 80 ? 10.372 -0.355 -9.327 1.00 97.06 80 ILE A N 1
ATOM 640 C CA . ILE A 1 80 ? 9.075 0.064 -9.881 1.00 97.06 80 ILE A CA 1
ATOM 641 C C . ILE A 1 80 ? 8.054 -1.078 -9.808 1.00 97.06 80 ILE A C 1
ATOM 643 O O . ILE A 1 80 ? 6.912 -0.860 -9.405 1.00 97.06 80 ILE A O 1
ATOM 647 N N . HIS A 1 81 ? 8.439 -2.300 -10.182 1.00 96.06 81 HIS A N 1
ATOM 648 C CA . HIS A 1 81 ? 7.543 -3.457 -10.120 1.00 96.06 81 HIS A CA 1
ATOM 649 C C . HIS A 1 81 ? 7.118 -3.798 -8.687 1.00 96.06 81 HIS A C 1
ATOM 651 O O . HIS A 1 81 ? 5.936 -4.056 -8.461 1.00 96.06 81 HIS A O 1
ATOM 657 N N . ASN A 1 82 ? 8.039 -3.746 -7.721 1.00 96.81 82 ASN A N 1
ATOM 658 C CA . ASN A 1 82 ? 7.723 -3.950 -6.308 1.00 96.81 82 ASN A CA 1
ATOM 659 C C . ASN A 1 82 ? 6.791 -2.856 -5.772 1.00 96.81 82 ASN A C 1
ATOM 661 O O . ASN A 1 82 ? 5.835 -3.163 -5.063 1.00 96.81 82 ASN A O 1
ATOM 665 N N . ALA A 1 83 ? 6.998 -1.595 -6.160 1.00 96.44 83 ALA A N 1
ATOM 666 C CA . ALA A 1 83 ? 6.090 -0.510 -5.795 1.00 96.44 83 ALA A CA 1
ATOM 667 C C . ALA A 1 83 ? 4.668 -0.752 -6.335 1.00 96.44 83 ALA A C 1
ATOM 669 O O . ALA A 1 83 ? 3.701 -0.649 -5.581 1.00 96.44 83 ALA A O 1
ATOM 670 N N . VAL A 1 84 ? 4.527 -1.149 -7.608 1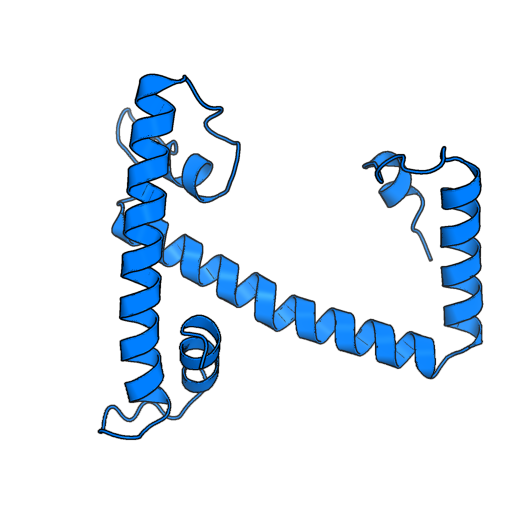.00 95.81 84 VAL A N 1
ATOM 671 C CA . VAL A 1 84 ? 3.219 -1.514 -8.185 1.00 95.81 84 VAL A CA 1
ATOM 672 C C . VAL A 1 84 ? 2.586 -2.684 -7.430 1.00 95.81 84 VAL A C 1
ATOM 674 O O . VAL A 1 84 ? 1.398 -2.626 -7.117 1.00 95.81 84 VAL A O 1
ATOM 677 N N . LEU A 1 85 ? 3.363 -3.725 -7.116 1.00 95.62 85 LEU A N 1
ATOM 678 C CA . LEU A 1 85 ? 2.888 -4.895 -6.377 1.00 95.62 85 LEU A CA 1
ATOM 679 C C . LEU A 1 85 ? 2.317 -4.504 -5.008 1.00 95.62 85 LEU A C 1
ATOM 681 O O . LEU A 1 85 ? 1.193 -4.885 -4.686 1.00 95.62 85 LEU A O 1
ATOM 685 N N . VAL A 1 86 ? 3.052 -3.704 -4.231 1.00 96.31 86 VAL A N 1
ATOM 686 C CA . VAL A 1 86 ? 2.605 -3.250 -2.906 1.00 96.31 86 VAL A CA 1
ATOM 687 C C . VAL A 1 86 ? 1.370 -2.353 -3.008 1.00 96.31 86 VAL A C 1
ATOM 689 O O . VAL A 1 86 ? 0.442 -2.514 -2.218 1.00 96.31 86 VAL A O 1
ATOM 692 N N . MET A 1 87 ? 1.298 -1.459 -4.001 1.00 95.12 87 MET A N 1
ATOM 693 C CA . MET A 1 87 ? 0.108 -0.626 -4.226 1.00 95.12 87 MET A CA 1
ATOM 694 C C . MET A 1 87 ? -1.144 -1.466 -4.501 1.00 95.12 87 MET A C 1
ATOM 696 O O . MET A 1 87 ? -2.208 -1.184 -3.956 1.00 95.12 87 MET A O 1
ATOM 700 N N . VAL A 1 88 ? -1.025 -2.496 -5.342 1.00 93.81 88 VAL A N 1
ATOM 701 C CA . VAL A 1 88 ? -2.120 -3.426 -5.655 1.00 93.81 88 VAL A CA 1
ATOM 702 C C . VAL A 1 88 ? -2.546 -4.182 -4.403 1.00 93.81 88 VAL A C 1
ATOM 704 O O . VAL A 1 88 ? -3.726 -4.171 -4.053 1.00 93.81 88 VAL A O 1
ATOM 707 N N . ALA A 1 89 ? -1.579 -4.806 -3.724 1.00 94.62 89 ALA A N 1
ATOM 708 C CA . ALA A 1 89 ? -1.829 -5.639 -2.557 1.00 94.62 89 ALA A CA 1
ATOM 709 C C . ALA A 1 89 ? -2.486 -4.839 -1.426 1.00 94.62 89 ALA A C 1
ATOM 711 O O . ALA A 1 89 ? -3.493 -5.278 -0.875 1.00 94.62 89 ALA A O 1
ATOM 712 N N . GLY A 1 90 ? -1.962 -3.647 -1.126 1.00 94.69 90 GLY A N 1
ATOM 713 C CA . GLY A 1 90 ? -2.467 -2.787 -0.059 1.00 94.69 90 GLY A CA 1
ATOM 714 C C . GLY A 1 90 ? -3.826 -2.162 -0.369 1.00 94.69 90 GLY A C 1
ATOM 715 O O . GLY A 1 90 ? -4.646 -2.027 0.534 1.00 94.69 90 GLY A O 1
ATOM 716 N N . HIS A 1 91 ? -4.101 -1.808 -1.627 1.00 93.56 91 HIS A N 1
ATOM 717 C CA . HIS A 1 91 ? -5.371 -1.182 -1.991 1.00 93.56 91 HIS A CA 1
ATOM 718 C C . HIS A 1 91 ? -6.530 -2.185 -2.014 1.00 93.56 91 HIS A C 1
ATOM 720 O O . HIS A 1 91 ? -7.569 -1.941 -1.400 1.00 93.56 91 HIS A O 1
ATOM 726 N N . ASP A 1 92 ? -6.391 -3.292 -2.748 1.00 90.12 92 ASP A N 1
ATOM 727 C CA . ASP A 1 92 ? -7.514 -4.202 -3.001 1.00 90.12 92 ASP A CA 1
ATOM 728 C C . ASP A 1 92 ? -7.955 -4.914 -1.717 1.00 90.12 92 ASP A C 1
ATOM 730 O O . ASP A 1 92 ? -9.117 -4.839 -1.328 1.00 90.12 92 ASP A O 1
ATOM 734 N N . THR A 1 93 ? -7.007 -5.502 -0.984 1.00 95.38 93 THR A N 1
ATOM 735 C CA . THR A 1 93 ? -7.313 -6.273 0.230 1.00 95.38 93 THR A CA 1
ATOM 736 C C . THR A 1 93 ? -7.819 -5.391 1.374 1.00 95.38 93 THR A C 1
ATOM 738 O O . THR A 1 93 ? -8.854 -5.697 1.966 1.00 95.38 93 THR A O 1
ATOM 741 N N . SER A 1 94 ? -7.153 -4.264 1.654 1.00 97.44 94 SER A N 1
ATOM 742 C CA . SER A 1 94 ? -7.537 -3.378 2.761 1.00 97.44 94 SER A CA 1
ATOM 743 C C . SER A 1 94 ? -8.880 -2.696 2.511 1.00 97.44 94 SER A C 1
ATOM 745 O O . SER A 1 94 ? -9.682 -2.587 3.433 1.00 97.44 94 SER A O 1
ATOM 747 N N . SER A 1 95 ? -9.166 -2.262 1.274 1.00 95.81 95 SER A N 1
ATOM 748 C CA . SER A 1 95 ? -10.464 -1.644 0.955 1.00 95.81 95 SER A CA 1
ATOM 749 C C . SER A 1 95 ? -11.623 -2.626 1.143 1.00 95.81 95 SER A C 1
ATOM 751 O O . SER A 1 95 ? -12.662 -2.260 1.701 1.00 95.81 95 SER A O 1
ATOM 753 N N . VAL A 1 96 ? -11.427 -3.889 0.753 1.00 96.31 96 VAL A N 1
ATOM 754 C CA . VAL A 1 96 ? -12.386 -4.968 0.997 1.00 96.31 96 VAL A CA 1
ATOM 755 C C . VAL A 1 96 ? -12.543 -5.218 2.498 1.00 96.31 96 VAL A C 1
ATOM 757 O O . VAL A 1 96 ? -13.671 -5.203 2.987 1.00 96.31 96 VAL A O 1
ATOM 760 N N . LEU A 1 97 ? -11.447 -5.373 3.247 1.00 98.25 97 LEU A N 1
ATOM 761 C CA . LEU A 1 97 ? -11.488 -5.582 4.698 1.00 98.25 97 LEU A CA 1
ATOM 762 C C . LEU A 1 97 ? -12.240 -4.456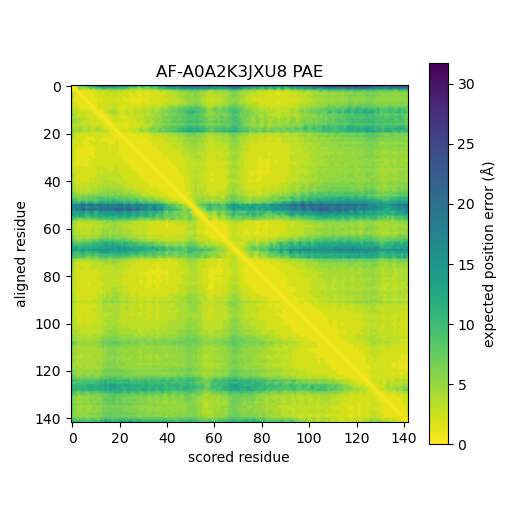 5.421 1.00 98.25 97 LEU A C 1
ATOM 764 O O . LEU A 1 97 ? -13.162 -4.735 6.181 1.00 98.25 97 LEU A O 1
ATOM 768 N N . ILE A 1 98 ? -11.906 -3.193 5.142 1.00 98.31 98 ILE A N 1
ATOM 769 C CA . ILE A 1 98 ? -12.582 -2.024 5.728 1.00 98.31 98 ILE A CA 1
ATOM 770 C C . ILE A 1 98 ? -14.078 -2.040 5.390 1.00 98.31 98 ILE A C 1
ATOM 772 O O . ILE A 1 98 ? -14.908 -1.782 6.258 1.00 98.31 98 ILE A O 1
ATOM 776 N N . THR A 1 99 ? -14.443 -2.401 4.156 1.00 98.38 99 THR A N 1
ATOM 777 C CA . THR A 1 99 ? -15.854 -2.537 3.755 1.00 98.38 99 THR A CA 1
ATOM 778 C C . THR A 1 99 ? -16.577 -3.589 4.599 1.00 98.38 99 THR A C 1
ATOM 780 O O . THR A 1 99 ? -17.700 -3.357 5.047 1.00 98.38 99 THR A O 1
ATOM 783 N N . PHE A 1 100 ? -15.940 -4.737 4.847 1.00 98.19 100 PHE A N 1
ATOM 784 C CA . PHE A 1 100 ? -16.500 -5.783 5.703 1.00 98.19 100 PHE A CA 1
ATOM 785 C C . PHE A 1 100 ? -16.586 -5.362 7.172 1.00 98.19 100 PHE A C 1
ATOM 787 O O . PHE A 1 100 ? -17.602 -5.651 7.798 1.00 98.19 100 PHE A O 1
ATOM 794 N N . ILE A 1 101 ? -15.595 -4.636 7.697 1.00 97.88 101 ILE A N 1
ATOM 795 C CA . ILE A 1 101 ? -15.634 -4.070 9.054 1.00 97.88 101 ILE A CA 1
ATOM 796 C C . ILE A 1 101 ? -16.830 -3.125 9.195 1.00 97.88 101 ILE A C 1
ATOM 798 O O . ILE A 1 101 ? -17.656 -3.316 10.081 1.00 97.88 101 ILE A O 1
ATOM 802 N N . ILE A 1 102 ? -16.985 -2.157 8.286 1.00 98.12 102 ILE A N 1
ATOM 803 C CA . ILE A 1 102 ? -18.112 -1.208 8.316 1.00 98.12 102 ILE A CA 1
ATOM 804 C C . ILE A 1 102 ? -19.446 -1.956 8.243 1.00 98.12 102 ILE A C 1
ATOM 806 O O . ILE A 1 102 ? -20.369 -1.661 8.999 1.00 98.12 102 ILE A O 1
ATOM 810 N N . ARG A 1 103 ? -19.549 -2.953 7.355 1.00 98.25 103 ARG A N 1
ATOM 811 C CA . ARG A 1 103 ? -20.749 -3.785 7.244 1.00 98.25 103 ARG A CA 1
ATOM 812 C C . ARG A 1 103 ? -21.037 -4.545 8.541 1.00 98.25 103 ARG A C 1
ATOM 814 O O . ARG A 1 103 ? -22.201 -4.632 8.914 1.00 98.25 103 ARG A O 1
ATOM 821 N N . LEU A 1 104 ? -20.026 -5.112 9.194 1.00 97.88 104 LEU A N 1
ATOM 822 C CA . LEU A 1 104 ? -20.188 -5.841 10.452 1.00 97.88 104 LEU A CA 1
ATOM 823 C C . LEU A 1 104 ? -20.702 -4.907 11.552 1.00 97.88 104 LEU A C 1
ATOM 825 O O . LEU A 1 104 ? -21.739 -5.186 12.143 1.00 97.88 104 LEU A O 1
ATOM 829 N N . LEU A 1 105 ? -20.044 -3.762 11.751 1.00 97.75 105 LEU A N 1
ATOM 830 C CA . LEU A 1 105 ? -20.433 -2.774 12.763 1.00 97.75 105 LEU A CA 1
ATOM 831 C C . LEU A 1 105 ? -21.855 -2.240 12.531 1.00 97.75 105 LEU A C 1
ATOM 833 O O . LEU A 1 105 ? -22.613 -2.069 13.479 1.00 97.75 105 LEU A O 1
ATOM 837 N N . ALA A 1 106 ? -22.251 -2.032 11.272 1.00 98.00 106 ALA A N 1
ATOM 838 C CA . ALA A 1 106 ? -23.596 -1.570 10.936 1.00 98.00 106 ALA A CA 1
ATOM 839 C C . ALA A 1 106 ? -24.700 -2.609 11.213 1.00 98.00 106 ALA A C 1
ATOM 841 O O . ALA A 1 106 ? -25.845 -2.223 11.433 1.00 98.00 106 ALA A O 1
ATOM 842 N N . ASN A 1 107 ? -24.380 -3.908 11.172 1.00 98.25 107 ASN A N 1
ATOM 843 C CA . ASN A 1 107 ? -25.360 -4.985 11.362 1.00 98.25 107 ASN A CA 1
ATOM 844 C C . ASN A 1 107 ? -25.353 -5.580 12.777 1.00 98.25 107 ASN A C 1
ATOM 846 O O . ASN A 1 107 ? -26.327 -6.228 13.145 1.00 98.25 107 ASN A O 1
ATOM 850 N N . GLU A 1 108 ? -24.306 -5.342 13.570 1.00 98.06 108 GLU A N 1
ATOM 851 C CA . GLU A 1 108 ? -24.154 -5.870 14.930 1.00 98.06 108 GLU A CA 1
ATOM 852 C C . GLU A 1 108 ? -24.000 -4.724 15.949 1.00 98.06 108 GLU A C 1
ATOM 854 O O . GLU A 1 108 ? -22.880 -4.390 16.355 1.00 98.06 108 GLU A O 1
ATOM 859 N N . PRO A 1 109 ? -25.109 -4.102 16.405 1.00 97.56 109 PRO A N 1
ATOM 860 C CA . PRO A 1 109 ? -25.062 -2.920 17.269 1.00 97.56 109 PRO A CA 1
ATOM 861 C C . PRO A 1 109 ? -24.313 -3.141 18.586 1.00 97.56 109 PRO A C 1
ATOM 863 O O . PRO A 1 109 ? -23.680 -2.217 19.086 1.00 97.56 109 PRO A O 1
ATOM 866 N N . ALA A 1 110 ? -24.358 -4.357 19.138 1.00 98.00 110 ALA A N 1
ATOM 867 C CA . ALA A 1 110 ? -23.634 -4.700 20.359 1.00 98.00 110 ALA A CA 1
ATOM 868 C C . ALA A 1 110 ? -22.109 -4.640 20.158 1.00 98.00 110 ALA A C 1
ATOM 870 O O . ALA A 1 110 ? -21.407 -4.066 20.988 1.00 98.00 110 ALA A O 1
ATOM 871 N N . ILE A 1 111 ? -21.611 -5.166 19.032 1.00 97.75 111 ILE A N 1
ATOM 872 C CA . ILE A 1 111 ? -20.189 -5.089 18.666 1.00 97.75 111 ILE A CA 1
ATOM 873 C C . ILE A 1 111 ? -19.807 -3.630 18.412 1.00 97.75 111 ILE A C 1
ATOM 875 O O . ILE A 1 111 ? -18.802 -3.155 18.931 1.00 97.75 111 ILE A O 1
ATOM 879 N N . CYS A 1 112 ? -20.634 -2.891 17.666 1.00 98.25 112 CYS A N 1
ATOM 880 C CA . CYS A 1 112 ? -20.387 -1.476 17.400 1.00 98.25 112 CYS A CA 1
ATOM 881 C C . CYS A 1 112 ? -20.305 -0.643 18.684 1.00 98.25 112 CYS A C 1
ATOM 883 O O . CYS A 1 112 ? -19.423 0.204 18.796 1.00 98.25 112 CYS A O 1
ATOM 885 N N . ALA A 1 113 ? -21.203 -0.876 19.643 1.00 98.25 113 ALA A N 1
ATOM 886 C CA . ALA A 1 113 ? -21.211 -0.162 20.914 1.00 98.25 113 ALA A CA 1
ATOM 887 C C . ALA A 1 113 ? -19.941 -0.434 21.729 1.00 98.25 113 ALA A C 1
ATOM 889 O O . ALA A 1 113 ? -19.379 0.490 22.308 1.00 98.25 113 ALA A O 1
ATOM 890 N N . ALA A 1 114 ? -19.463 -1.677 21.740 1.00 97.94 114 ALA A N 1
ATOM 891 C CA . ALA A 1 114 ? -18.264 -2.035 22.480 1.00 97.94 114 ALA A CA 1
ATOM 892 C C . ALA A 1 114 ? -16.972 -1.512 21.824 1.00 97.94 114 ALA A C 1
ATOM 894 O O . ALA A 1 114 ? -16.125 -0.960 22.524 1.00 97.94 114 ALA A O 1
ATOM 895 N N . VAL A 1 115 ? -16.859 -1.573 20.488 1.00 97.88 115 VAL A N 1
ATOM 896 C CA . VAL A 1 115 ? -15.761 -0.915 19.752 1.00 97.88 115 VAL A CA 1
ATOM 897 C C . VAL A 1 115 ? -15.785 0.594 19.998 1.00 97.88 115 VAL A C 1
ATOM 899 O O . VAL A 1 115 ? -14.749 1.193 20.264 1.00 97.88 115 VAL A O 1
ATOM 902 N N . LEU A 1 116 ? -16.961 1.229 19.947 1.00 97.88 116 LEU A N 1
ATOM 903 C CA . LEU A 1 116 ? -17.090 2.661 20.215 1.00 97.88 116 LEU A CA 1
ATOM 904 C C . LEU A 1 116 ? -16.644 3.009 21.639 1.00 97.88 116 LEU A C 1
ATOM 906 O O . LEU A 1 116 ? -15.873 3.949 21.809 1.00 97.88 116 LEU A O 1
ATOM 910 N N . GLN A 1 117 ? -17.080 2.238 22.638 1.00 98.06 117 GLN A N 1
ATOM 911 C CA . GLN A 1 117 ? -16.669 2.437 24.024 1.00 98.06 117 GLN A CA 1
ATOM 912 C C . GLN A 1 117 ? -15.141 2.378 24.167 1.00 98.06 117 GLN A C 1
ATOM 914 O O . GLN A 1 117 ? -14.557 3.264 24.789 1.00 98.06 117 GLN A O 1
ATOM 919 N N . GLU A 1 118 ? -14.488 1.382 23.565 1.00 97.69 118 GLU A N 1
ATOM 920 C CA . GLU A 1 118 ? -13.026 1.277 23.578 1.00 97.69 118 GLU A CA 1
ATOM 921 C C . GLU A 1 118 ? -12.358 2.515 22.959 1.00 97.69 118 GLU A C 1
ATOM 923 O O . GLU A 1 118 ? -11.455 3.109 23.553 1.00 97.69 118 GLU A O 1
ATOM 928 N N . GLN A 1 119 ? -12.812 2.940 21.777 1.00 97.19 119 GLN A N 1
ATOM 929 C CA . GLN A 1 119 ? -12.225 4.093 21.091 1.00 97.19 119 GLN A CA 1
ATOM 930 C C . GLN A 1 119 ? -12.457 5.400 21.867 1.00 97.19 119 GLN A C 1
ATOM 932 O O . GLN A 1 119 ? -11.575 6.260 21.901 1.00 97.19 119 GLN A O 1
ATOM 937 N N . GLU A 1 120 ? -13.597 5.548 22.546 1.00 96.38 120 GLU A N 1
ATOM 938 C CA . GLU A 1 120 ? -13.871 6.674 23.444 1.00 96.38 120 GLU A CA 1
ATOM 939 C C . GLU A 1 120 ? -12.970 6.667 24.686 1.00 96.38 120 GLU A C 1
ATOM 941 O O . GLU A 1 120 ? -12.522 7.727 25.126 1.00 96.38 120 GLU A O 1
ATOM 946 N N . GLU A 1 121 ? -12.687 5.499 25.266 1.00 96.12 121 GLU A N 1
ATOM 947 C CA . GLU A 1 121 ? -11.762 5.363 26.397 1.00 96.12 121 GLU A CA 1
ATOM 948 C C . GLU A 1 121 ? -10.333 5.763 26.014 1.00 96.12 121 GLU A C 1
ATOM 950 O O . GLU A 1 121 ? -9.693 6.514 26.754 1.00 96.12 121 GLU A O 1
ATOM 955 N N . ILE A 1 122 ? -9.863 5.354 24.832 1.00 96.06 122 ILE A N 1
ATOM 956 C CA . ILE A 1 122 ? -8.568 5.790 24.291 1.00 96.06 122 ILE A CA 1
ATOM 957 C C . ILE A 1 122 ? -8.581 7.304 24.043 1.00 96.06 122 ILE A C 1
ATOM 959 O O . ILE A 1 122 ? -7.657 8.006 24.457 1.00 96.06 122 ILE A O 1
ATOM 963 N N . ALA A 1 123 ? -9.642 7.833 23.427 1.00 95.06 123 ALA A N 1
ATOM 964 C CA . ALA A 1 123 ? -9.755 9.254 23.104 1.00 95.06 123 ALA A CA 1
ATOM 965 C C . ALA A 1 123 ? -9.775 10.163 24.347 1.00 95.06 123 ALA A C 1
ATOM 967 O O . ALA A 1 123 ? -9.205 11.251 24.306 1.00 95.06 123 ALA A O 1
ATOM 968 N N . LYS A 1 124 ? -10.364 9.722 25.471 1.00 94.81 124 LYS A N 1
ATOM 969 C CA . LYS A 1 124 ? -10.346 10.463 26.753 1.00 94.81 124 LYS A CA 1
ATOM 970 C C . LYS A 1 124 ? -8.933 10.702 27.288 1.00 94.81 124 LYS A C 1
ATOM 972 O O . LYS A 1 124 ? -8.723 11.662 28.024 1.00 94.81 124 LYS A O 1
ATOM 977 N N . GLY A 1 125 ? -7.983 9.835 26.941 1.00 91.19 125 GLY A N 1
ATOM 978 C CA . GLY A 1 125 ? -6.579 9.973 27.320 1.00 91.19 125 GLY A CA 1
ATOM 979 C C . GLY A 1 125 ? -5.783 10.952 26.455 1.00 91.19 125 GLY A C 1
ATOM 980 O O . GLY A 1 125 ? -4.611 11.171 26.750 1.00 91.19 125 GLY A O 1
ATOM 981 N N . LYS A 1 126 ? -6.385 11.524 25.403 1.00 94.56 126 LYS A N 1
ATOM 982 C CA . LYS A 1 126 ? -5.689 12.342 24.402 1.00 94.56 126 LYS A CA 1
ATOM 983 C C . LYS A 1 126 ? -6.161 13.790 24.396 1.00 94.56 126 LYS A C 1
ATOM 985 O O . LYS A 1 126 ? -7.323 14.099 24.663 1.00 94.56 126 LYS A O 1
ATOM 990 N N . LEU A 1 127 ? -5.252 14.691 24.035 1.00 93.38 127 LEU A N 1
ATOM 991 C CA . LEU A 1 127 ? -5.588 16.087 23.770 1.00 93.38 127 LEU A CA 1
ATOM 992 C C . LEU A 1 127 ? -6.246 16.240 22.393 1.00 93.38 127 LEU A C 1
ATOM 994 O O . LEU A 1 127 ? -6.007 15.465 21.464 1.00 93.38 127 LEU A O 1
ATOM 998 N N . LEU A 1 128 ? -7.064 17.283 22.236 1.00 90.50 128 LEU A N 1
ATOM 999 C CA . LEU A 1 128 ? -7.696 17.583 20.953 1.00 90.50 128 LEU A CA 1
ATOM 1000 C C . LEU A 1 128 ? -6.626 17.822 19.874 1.00 90.50 128 LEU A C 1
ATOM 1002 O O . LEU A 1 128 ? -5.788 18.711 20.008 1.00 90.50 128 LEU A O 1
ATOM 1006 N N . GLY A 1 129 ? -6.685 17.042 18.793 1.00 89.44 129 GLY A N 1
ATOM 1007 C CA . GLY A 1 129 ? -5.739 17.127 17.675 1.00 89.44 129 GLY A CA 1
ATOM 1008 C C . GLY A 1 129 ? -4.442 16.336 17.869 1.00 89.44 129 GLY A C 1
ATOM 1009 O O . GLY A 1 129 ? -3.596 16.338 16.977 1.00 89.44 129 GLY A O 1
ATOM 1010 N N . GLU A 1 130 ? -4.281 15.638 18.992 1.00 95.00 130 GLU A N 1
ATOM 1011 C CA . GLU A 1 130 ? -3.143 14.752 19.214 1.00 95.00 130 GLU A CA 1
ATOM 1012 C C . GLU A 1 130 ? -3.247 13.489 18.328 1.00 95.00 130 GLU A C 1
ATOM 1014 O O . GLU A 1 130 ? -4.275 12.803 18.358 1.00 95.00 130 GLU A O 1
ATOM 1019 N N . PRO A 1 131 ? -2.209 13.144 17.539 1.00 94.88 131 PRO A N 1
ATOM 1020 C CA . PRO A 1 131 ? -2.237 11.969 16.672 1.00 94.88 131 PRO A CA 1
ATOM 1021 C C . PRO A 1 131 ? -2.217 10.663 17.474 1.00 94.88 131 PRO A C 1
ATOM 1023 O O . PRO A 1 131 ? -1.671 10.595 18.578 1.00 94.88 131 PRO A O 1
ATOM 1026 N N . LEU A 1 132 ? -2.778 9.600 16.892 1.00 95.50 132 LEU A N 1
ATOM 1027 C CA . LEU A 1 132 ? -2.667 8.248 17.442 1.00 95.50 132 LEU A CA 1
ATOM 1028 C C . LEU A 1 132 ? -1.208 7.786 17.457 1.00 95.50 132 LEU A C 1
ATOM 1030 O O . LEU A 1 132 ? -0.459 7.987 16.499 1.00 95.50 132 LEU A O 1
ATOM 1034 N N . THR A 1 133 ? -0.830 7.137 18.549 1.00 96.19 133 THR A N 1
ATOM 1035 C CA . THR A 1 133 ? 0.498 6.564 18.765 1.00 96.19 133 THR A CA 1
ATOM 1036 C C . THR A 1 133 ? 0.452 5.037 18.725 1.00 96.19 133 THR A C 1
ATOM 1038 O O . THR A 1 133 ? -0.612 4.419 18.776 1.00 96.19 133 THR A O 1
ATOM 1041 N N . TRP A 1 134 ? 1.625 4.400 18.685 1.00 96.12 134 TRP A N 1
ATOM 1042 C CA . TRP A 1 134 ? 1.732 2.944 18.831 1.00 96.12 134 TRP A CA 1
ATOM 1043 C C . TRP A 1 134 ? 1.207 2.439 20.180 1.00 96.12 134 TRP A C 1
ATOM 1045 O O . TRP A 1 134 ? 0.681 1.330 20.253 1.00 96.12 134 TRP A O 1
ATOM 1055 N N . GLU A 1 135 ? 1.316 3.249 21.235 1.00 95.69 135 GLU A N 1
ATOM 1056 C CA . GLU A 1 135 ? 0.756 2.912 22.542 1.00 95.69 135 GLU A CA 1
ATOM 1057 C C . GLU A 1 135 ? -0.777 2.892 22.493 1.00 95.69 135 GLU A C 1
ATOM 1059 O O . GLU A 1 135 ? -1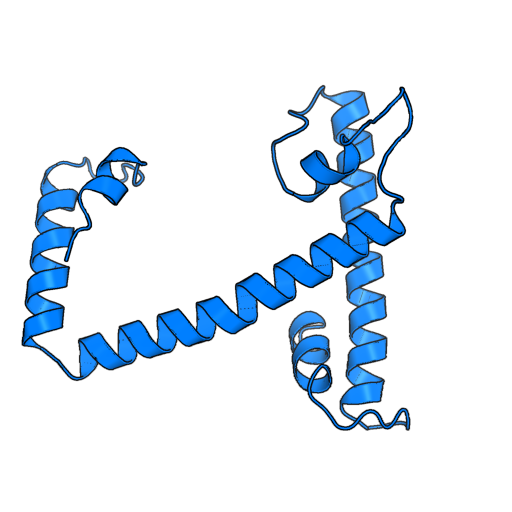.394 1.974 23.030 1.00 95.69 135 GLU A O 1
ATOM 1064 N N . ASP A 1 136 ? -1.396 3.842 21.789 1.00 96.12 136 ASP A N 1
ATOM 1065 C CA . ASP A 1 136 ? -2.851 3.879 21.606 1.00 96.12 136 ASP A CA 1
ATOM 1066 C C . ASP A 1 136 ? -3.351 2.656 20.834 1.00 96.12 136 ASP A C 1
ATOM 1068 O O . ASP A 1 136 ? -4.322 2.024 21.241 1.00 96.12 136 ASP A O 1
ATOM 1072 N N . LEU A 1 137 ? -2.642 2.255 19.774 1.00 95.88 137 LEU A N 1
ATOM 1073 C CA . LEU A 1 137 ? -2.960 1.033 19.027 1.00 95.88 137 LEU A CA 1
ATOM 1074 C C . LEU A 1 137 ? -2.896 -0.219 19.912 1.00 95.88 137 LEU A C 1
ATOM 1076 O O . LEU A 1 137 ? -3.725 -1.110 19.769 1.00 95.88 137 LEU A O 1
ATOM 1080 N N . SER A 1 138 ? -1.960 -0.287 20.866 1.00 96.06 138 SER A N 1
ATOM 1081 C CA . SER A 1 138 ? -1.856 -1.428 21.793 1.00 96.06 138 SER A CA 1
ATOM 1082 C C . SER A 1 138 ? -3.037 -1.551 22.773 1.00 96.06 138 SER A C 1
ATOM 1084 O O . SER A 1 138 ? -3.225 -2.600 23.399 1.00 96.06 138 SER A O 1
ATOM 1086 N N . LYS A 1 139 ? -3.832 -0.480 22.909 1.00 96.25 139 LYS A N 1
ATOM 1087 C CA . LYS A 1 139 ? -5.046 -0.428 23.735 1.00 96.25 139 LYS A CA 1
ATOM 1088 C C . LYS A 1 139 ? -6.298 -0.869 22.966 1.00 96.25 139 LYS A C 1
ATOM 1090 O O . LYS A 1 139 ? -7.294 -1.145 23.621 1.00 96.25 139 LYS A O 1
ATOM 1095 N N . MET A 1 140 ? -6.234 -0.985 21.635 1.00 96.81 140 MET A N 1
ATOM 1096 C CA . MET A 1 140 ? -7.337 -1.450 20.783 1.00 96.81 140 MET A CA 1
ATOM 1097 C C . MET A 1 140 ? -7.407 -2.986 20.779 1.00 96.81 140 MET A C 1
ATOM 1099 O O . MET A 1 140 ? -6.776 -3.642 19.951 1.00 96.81 140 MET A O 1
ATOM 1103 N N . LYS A 1 141 ? -8.074 -3.570 21.775 1.00 95.12 141 LYS A N 1
ATOM 1104 C CA . LYS A 1 141 ? -8.108 -5.015 22.055 1.00 95.12 141 LYS A CA 1
ATOM 1105 C C . LYS A 1 141 ? -9.425 -5.692 21.679 1.00 95.12 141 LYS A C 1
ATOM 1107 O O . LYS A 1 141 ? -9.447 -6.924 21.643 1.00 95.12 141 LYS A O 1
ATOM 1112 N N . TYR A 1 142 ? -10.489 -4.922 21.501 1.00 85.88 142 TYR A N 1
ATOM 1113 C CA . TYR A 1 142 ? -11.833 -5.406 21.213 1.00 85.88 142 TYR A CA 1
ATOM 1114 C C . TYR A 1 142 ? -11.994 -5.868 19.759 1.00 85.88 142 TYR A C 1
ATOM 1116 O O . TYR A 1 142 ? -11.425 -5.227 18.846 1.00 85.88 142 TYR A O 1
#

Foldseek 3Di:
DQLLVLLLQQVPPDCDCDPPDSNVSNVVSLVVQLVVVLVVLVVVVVCCVPPVDDCVPDQLSVQQPDDDPNDRPDDSSRSSVVVSVCVNVCPPVVVVVVVVVVVCCVVPVVVVVVQVVQVVVLVVVDDVPDDDDPVSVVSNDD

Mean predicted aligned error: 5.0 Å

InterPro domains:
  IPR001128 Cytochrome P450 [PF00067] (18-142)
  IPR036396 Cytochrome P450 superfamily [G3DSA:1.10.630.10] (1-142)
  IPR036396 Cytochrome P450 superfamily [SSF48264] (4-142)

Nearest PDB structures (foldseek):
  8x3e-assembly1_A  TM=9.317E-01  e=4.012E-06  Taxus cuspidata
  6a15-assembly1_A  TM=8.797E-01  e=1.183E-04  Arabidopsis thaliana
  4uyl-assembly1_A  TM=7.878E-01  e=3.765E-02  Aspergillus fumigatus
  4r21-assembly2_B  TM=6.669E-01  e=2.044E-01  Danio rerio
  5veu-assembly3_C  TM=6.117E-01  e=1.655E-01  Homo sapiens

Solvent-accessible surface area (backbone atoms only — not comparable to full-atom values): 8175 Å² total; per-residue (Å²): 130,60,47,66,60,39,22,59,67,12,69,87,38,74,92,48,82,43,90,91,32,50,26,36,48,9,54,58,18,46,55,51,52,50,53,54,44,49,53,50,53,51,51,52,52,55,46,34,76,74,66,69,53,68,54,74,77,44,70,70,41,37,48,65,65,35,63,54,96,96,32,72,72,54,52,72,69,53,49,46,51,52,51,53,51,50,53,52,56,56,49,59,54,48,55,52,50,52,50,51,51,54,53,46,39,74,74,34,61,71,60,35,52,53,49,48,50,52,54,50,58,58,49,71,78,52,60,93,86,59,76,88,49,75,71,56,56,73,66,68,78,124

Radius of gyration: 21.05 Å; Cα contacts (8 Å, |Δi|>4): 94; chains: 1; bounding box: 54×30×56 Å

Organism: Trifolium pratense (NCBI:txid57577)

pLDDT: mean 93.17, std 5.86, range [57.81, 98.38]

Secondary structure (DSSP, 8-state):
--HHHHHHHHHTS----STTSHHHHHHHHHHHHHHHHHHHHHHHHHHHHHH---TTSSHHHHHHT-EETTEESS-HHHHHHHHHHHHHHHHHHHHHHHHHHHHHHHH-HHHHHHHHHHHHHHHHTS-TTPPP-HHHHHT---

Sequence (142 aa):
MNPFQAMMKGMLSVPINIPFTRYNRSLKATAKIQNMLKEIVHQKKVEQEKNGVNPRQDLISCLHNMVEDDKQVLTEKEIIHNAVLVMVAGHDTSSVLITFIIRLLANEPAICAAVLQEQEEIAKGKLLGEPLTWEDLSKMKY